Protein AF-Q096U1-F1 (afdb_monomer)

Foldseek 3Di:
DLVVLVVLLVVLVVVCVVPVQPLVSLQSNLVSCVVNVNLVSSLVSLVSSCVSPVPDPSSVVSNVVSCVSVPPVPPPPPVVVPD

Mean predicted aligned error: 6.52 Å

InterPro domains:
  IPR011990 Tetratricopeptide-like helical domain superfamily [G3DSA:1.25.40.10] (1-83)
  IPR011990 Tetratricopeptide-like helical domain superfamily [SSF48452] (2-83)
  IPR013105 Tetratricopeptide repeat 2 [PF07719] (25-55)
  IPR019734 Tetratricopeptide repeat [PS50005] (23-56)
  IPR019734 Tetratricopeptide repeat [SM00028] (23-56)
  IPR050498 Photosystem I assembly protein Ycf3 [PTHR44858] (3-83)

Organism: Stigmatella aurantiaca (strain DW4/3-1) (NCBI:txid378806)

Structure (mmCIF, N/CA/C/O backbone):
data_AF-Q096U1-F1
#
_entry.id   AF-Q096U1-F1
#
loop_
_atom_site.group_PDB
_atom_site.id
_atom_site.type_symbol
_atom_site.label_atom_id
_atom_site.label_alt_id
_atom_site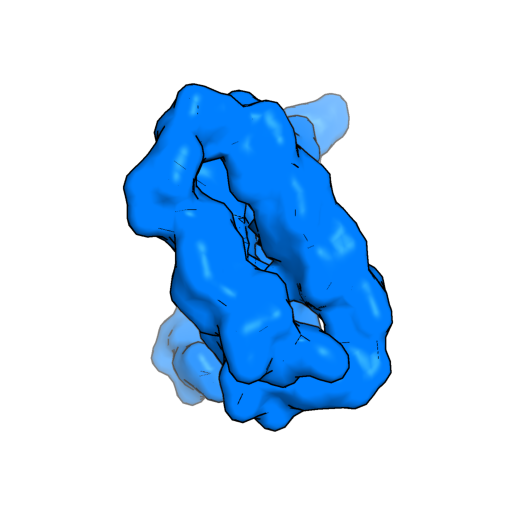.label_comp_id
_atom_site.label_asym_id
_atom_site.label_entity_id
_atom_site.label_seq_id
_atom_site.pdbx_PDB_ins_code
_atom_site.Cartn_x
_atom_site.Cartn_y
_atom_site.Cartn_z
_atom_site.occupancy
_atom_site.B_iso_or_equiv
_atom_site.auth_seq_id
_atom_site.auth_comp_id
_atom_site.auth_asym_id
_atom_site.auth_atom_id
_atom_site.pdbx_PDB_model_num
ATOM 1 N N . MET A 1 1 ? 0.515 15.383 -13.244 1.00 58.22 1 MET A N 1
ATOM 2 C CA . MET A 1 1 ? 1.128 14.139 -12.732 1.00 58.22 1 MET A CA 1
ATOM 3 C C . MET A 1 1 ? 0.109 13.061 -12.325 1.00 58.22 1 MET A C 1
ATOM 5 O O . MET A 1 1 ? 0.522 12.004 -11.882 1.00 58.22 1 MET A O 1
ATOM 9 N N . ALA A 1 2 ? -1.213 13.242 -12.506 1.00 60.28 2 ALA A N 1
ATOM 10 C CA . ALA A 1 2 ? -2.174 12.137 -12.320 1.00 60.28 2 ALA A CA 1
ATOM 11 C C . ALA A 1 2 ? -2.061 11.057 -13.422 1.00 60.28 2 ALA A C 1
ATOM 13 O O . ALA A 1 2 ? -2.296 9.880 -13.167 1.00 60.28 2 ALA A O 1
ATOM 14 N N . GLY A 1 3 ? -1.640 11.445 -14.634 1.00 71.62 3 GLY A N 1
ATOM 15 C CA . GLY A 1 3 ? -1.414 10.511 -15.744 1.00 71.62 3 GLY A CA 1
ATOM 16 C C . GLY A 1 3 ? -0.307 9.486 -15.471 1.00 71.62 3 GLY A C 1
ATOM 17 O O . GLY A 1 3 ? -0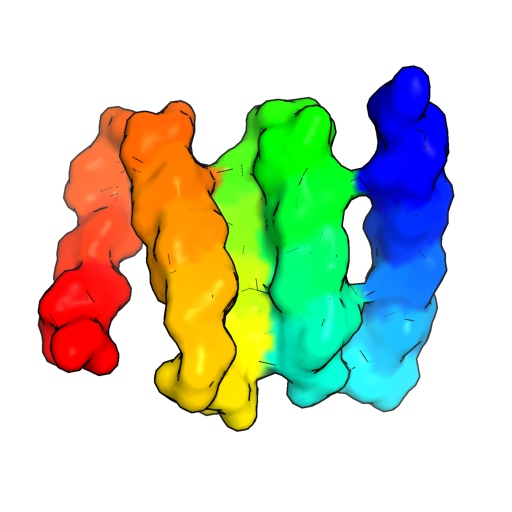.448 8.330 -15.860 1.00 71.62 3 GLY A O 1
ATOM 18 N N . ASP A 1 4 ? 0.737 9.876 -14.735 1.00 80.25 4 ASP A N 1
ATOM 19 C CA . ASP A 1 4 ? 1.868 8.996 -14.416 1.00 80.25 4 ASP A CA 1
ATOM 20 C C . ASP A 1 4 ? 1.456 7.887 -13.441 1.00 80.25 4 ASP A C 1
ATOM 22 O O . ASP A 1 4 ? 1.839 6.730 -13.603 1.00 80.25 4 ASP A O 1
ATOM 26 N N . HIS A 1 5 ? 0.597 8.214 -12.471 1.00 86.25 5 HIS A N 1
ATOM 27 C CA . HIS A 1 5 ? 0.063 7.232 -11.530 1.00 86.25 5 HIS A CA 1
ATOM 28 C C . HIS A 1 5 ? -0.889 6.244 -12.212 1.00 86.25 5 HIS A C 1
ATOM 30 O O . HIS A 1 5 ? -0.810 5.053 -11.935 1.00 86.25 5 HIS A O 1
ATOM 36 N N . GLN A 1 6 ? -1.730 6.691 -13.151 1.00 86.31 6 GLN A N 1
ATOM 37 C CA . GLN A 1 6 ? -2.632 5.792 -13.883 1.00 86.31 6 GLN A CA 1
ATOM 38 C C . GLN A 1 6 ? -1.861 4.784 -14.754 1.00 86.31 6 GLN A C 1
ATOM 40 O O . GLN A 1 6 ? -2.205 3.603 -14.785 1.00 86.31 6 GLN A O 1
ATOM 45 N N . ALA A 1 7 ? -0.799 5.230 -15.433 1.00 89.56 7 ALA A N 1
ATOM 46 C CA . ALA A 1 7 ? 0.082 4.343 -16.193 1.00 89.56 7 ALA A CA 1
ATOM 47 C C . ALA A 1 7 ? 0.854 3.377 -15.276 1.00 89.56 7 ALA A C 1
ATOM 49 O O . ALA A 1 7 ? 0.993 2.196 -15.598 1.00 89.56 7 ALA A O 1
ATOM 50 N N . ALA A 1 8 ? 1.300 3.848 -14.106 1.00 90.62 8 ALA A N 1
ATOM 51 C CA . ALA A 1 8 ? 1.963 3.006 -13.114 1.00 90.62 8 ALA A CA 1
ATOM 52 C C . ALA A 1 8 ? 1.048 1.877 -12.613 1.00 90.62 8 ALA A C 1
ATOM 54 O O . ALA A 1 8 ? 1.500 0.741 -12.502 1.00 90.62 8 ALA A O 1
ATOM 55 N N . LEU A 1 9 ? -0.246 2.148 -12.397 1.00 93.12 9 LEU A N 1
ATOM 56 C CA . LEU A 1 9 ? -1.210 1.108 -12.018 1.00 93.12 9 LEU A CA 1
ATOM 57 C C . LEU A 1 9 ? -1.258 -0.033 -13.034 1.00 93.12 9 LEU A C 1
ATOM 59 O O . LEU A 1 9 ? -1.184 -1.187 -12.632 1.00 93.12 9 LEU A O 1
ATOM 63 N N . GLN A 1 10 ? -1.293 0.274 -14.334 1.00 92.19 10 GLN A N 1
ATOM 64 C CA . GLN A 1 10 ? -1.295 -0.756 -15.380 1.00 92.19 10 GLN A CA 1
ATOM 65 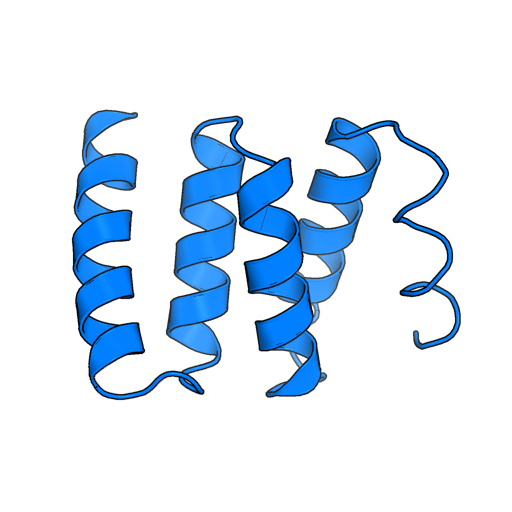C C . GLN A 1 10 ? -0.016 -1.602 -15.361 1.00 92.19 10 GLN A C 1
ATOM 67 O O . GLN A 1 10 ? -0.063 -2.815 -15.571 1.00 92.19 10 GLN A O 1
ATOM 72 N N . ALA A 1 11 ? 1.131 -0.974 -15.092 1.00 93.19 11 ALA A N 1
ATOM 73 C CA . ALA A 1 11 ? 2.392 -1.689 -14.952 1.00 93.19 11 ALA A CA 1
ATOM 74 C C . ALA A 1 11 ? 2.373 -2.620 -13.729 1.00 93.19 11 ALA A C 1
ATOM 76 O O . ALA A 1 11 ? 2.765 -3.782 -13.843 1.00 93.19 11 ALA A O 1
ATOM 77 N N . PHE A 1 12 ? 1.869 -2.148 -12.585 1.00 93.56 12 PHE A N 1
ATOM 78 C CA . PHE A 1 12 ? 1.751 -2.970 -11.381 1.00 93.56 12 PHE A CA 1
ATOM 79 C C . PHE A 1 12 ? 0.724 -4.089 -11.540 1.00 93.56 12 PHE A C 1
ATOM 81 O O . PHE A 1 12 ? 1.000 -5.203 -11.120 1.00 93.56 12 PHE A O 1
ATOM 88 N N . ASP A 1 13 ? -0.405 -3.851 -12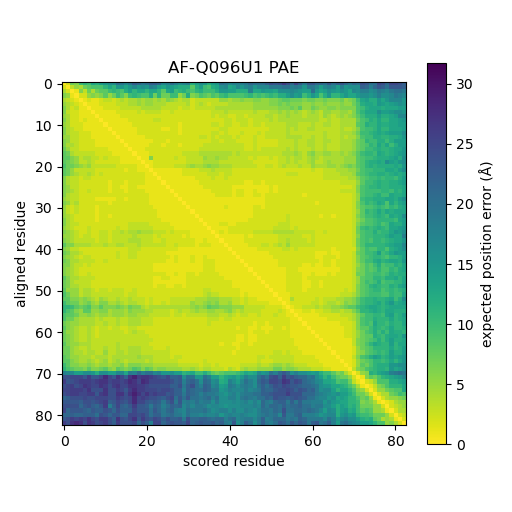.208 1.00 93.44 13 ASP A N 1
ATOM 89 C CA . ASP A 1 13 ? -1.392 -4.894 -12.504 1.00 93.44 13 ASP A CA 1
ATOM 90 C C . ASP A 1 13 ? -0.797 -6.020 -13.346 1.00 93.44 13 ASP A C 1
ATOM 92 O O . ASP A 1 13 ? -1.072 -7.193 -13.096 1.00 93.44 13 ASP A O 1
ATOM 96 N N . LYS A 1 14 ? 0.079 -5.689 -14.302 1.00 94.88 14 LYS A N 1
ATOM 97 C CA . LYS A 1 14 ? 0.803 -6.699 -15.075 1.00 94.88 14 LYS A CA 1
ATOM 98 C C . LYS A 1 14 ? 1.752 -7.513 -14.195 1.00 94.88 14 LYS A C 1
ATOM 100 O O . LYS A 1 14 ? 1.765 -8.733 -14.301 1.00 94.88 14 LYS A O 1
ATOM 105 N N . VAL A 1 15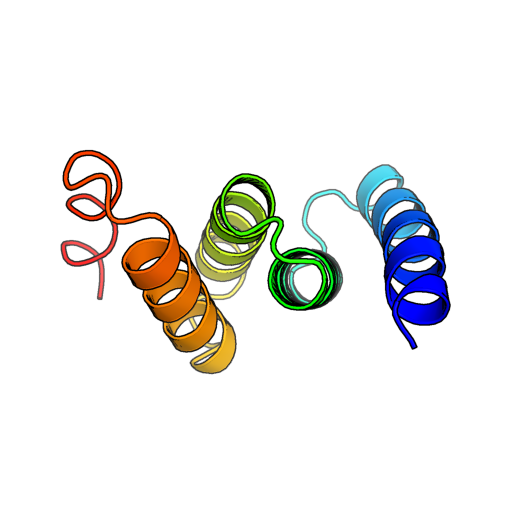 ? 2.513 -6.859 -13.313 1.00 94.44 15 VAL A N 1
ATOM 106 C CA . VAL A 1 15 ? 3.397 -7.559 -12.363 1.00 94.44 15 VAL A CA 1
ATOM 107 C C . VAL A 1 15 ? 2.586 -8.470 -11.446 1.00 94.44 15 VAL A C 1
ATOM 109 O O . VAL A 1 15 ? 2.943 -9.627 -11.276 1.00 94.44 15 VAL A O 1
ATOM 112 N N . LEU A 1 16 ? 1.466 -7.980 -10.916 1.00 93.25 16 LEU A N 1
ATOM 113 C CA . LEU A 1 16 ? 0.595 -8.727 -10.009 1.00 93.25 16 LEU A CA 1
ATOM 114 C C . LEU A 1 16 ? -0.201 -9.837 -10.704 1.00 93.25 16 LEU A C 1
ATOM 116 O O . LEU A 1 16 ? -0.669 -10.754 -10.037 1.00 93.25 16 LEU A O 1
ATOM 120 N N . SER A 1 17 ? -0.350 -9.774 -12.029 1.00 94.62 17 SER A N 1
ATOM 121 C CA . SER A 1 17 ? -0.928 -10.866 -12.820 1.00 94.62 17 SER A CA 1
ATOM 122 C C . SER A 1 17 ? 0.031 -12.053 -12.932 1.00 94.62 17 SER A C 1
ATOM 124 O O . SER A 1 17 ? -0.416 -13.196 -12.920 1.00 94.62 17 SER A O 1
ATOM 126 N N . GLU A 1 18 ? 1.338 -11.786 -13.013 1.00 94.94 18 GLU A N 1
ATOM 127 C CA . GLU A 1 18 ? 2.384 -12.817 -13.053 1.00 94.94 18 GLU A CA 1
ATOM 128 C C . GLU A 1 18 ? 2.759 -13.299 -11.640 1.00 94.94 18 GLU A C 1
ATOM 130 O O . GLU A 1 18 ? 2.904 -14.497 -11.405 1.00 94.94 18 GLU A O 1
ATOM 135 N N . ASP A 1 19 ? 2.873 -12.372 -10.683 1.00 92.81 19 ASP A N 1
ATOM 136 C CA . ASP A 1 19 ? 3.132 -12.648 -9.270 1.00 92.81 19 ASP A CA 1
ATOM 137 C C . ASP A 1 19 ? 2.159 -11.876 -8.356 1.00 92.81 19 ASP A C 1
ATOM 139 O O . ASP A 1 19 ? 2.448 -10.760 -7.904 1.00 92.81 19 ASP A O 1
ATOM 143 N N . PRO A 1 20 ? 1.019 -12.494 -8.000 1.00 91.69 20 PRO A N 1
ATOM 144 C CA . PRO A 1 20 ? 0.029 -11.895 -7.106 1.00 91.69 20 PRO A CA 1
ATOM 145 C C . PRO A 1 20 ? 0.533 -11.630 -5.681 1.00 91.69 20 PRO A C 1
ATOM 147 O O . PRO A 1 20 ? -0.171 -10.999 -4.891 1.00 91.69 20 PRO A O 1
ATOM 150 N N . LYS A 1 21 ? 1.709 -12.154 -5.312 1.00 93.31 21 LYS A N 1
ATOM 151 C CA . LYS A 1 21 ? 2.314 -12.014 -3.981 1.00 93.31 21 LYS A CA 1
ATOM 152 C C . LYS A 1 21 ? 3.540 -11.102 -3.994 1.00 93.31 21 LYS A C 1
ATOM 154 O O . LYS A 1 21 ? 4.282 -11.054 -3.011 1.00 93.31 21 LYS A O 1
ATOM 159 N N . HIS A 1 22 ? 3.736 -10.334 -5.060 1.00 94.19 22 HIS A N 1
ATOM 160 C CA . HIS A 1 22 ? 4.827 -9.379 -5.140 1.00 94.19 22 HIS A CA 1
ATOM 161 C C . HIS A 1 22 ? 4.569 -8.172 -4.217 1.00 94.19 22 HIS A C 1
ATOM 163 O O . HIS A 1 22 ? 4.039 -7.144 -4.645 1.00 94.19 22 HIS A O 1
ATOM 169 N N . SER A 1 23 ? 5.004 -8.258 -2.954 1.00 93.12 23 SER A N 1
ATOM 170 C CA . SER A 1 23 ? 4.772 -7.222 -1.929 1.00 93.12 23 SER A CA 1
ATOM 171 C C . SER A 1 23 ? 5.159 -5.797 -2.384 1.00 93.12 23 SER A C 1
ATOM 173 O O . SER A 1 23 ? 4.291 -4.925 -2.362 1.00 93.12 23 SER A O 1
ATOM 175 N N . PRO A 1 24 ? 6.356 -5.542 -2.960 1.00 93.12 24 PRO A N 1
ATOM 176 C CA . PRO A 1 24 ? 6.689 -4.201 -3.456 1.00 93.12 24 PRO A CA 1
ATOM 177 C C . PRO A 1 24 ? 5.747 -3.649 -4.541 1.00 93.12 24 PRO A C 1
ATOM 179 O O . PRO A 1 24 ? 5.517 -2.441 -4.598 1.00 93.12 24 PRO A O 1
ATOM 182 N N . ALA A 1 25 ? 5.189 -4.507 -5.402 1.00 94.81 25 ALA A N 1
ATOM 183 C CA . ALA A 1 25 ? 4.254 -4.086 -6.442 1.00 94.81 25 ALA A CA 1
ATOM 184 C C . ALA A 1 25 ? 2.880 -3.750 -5.844 1.00 94.81 25 ALA A C 1
ATOM 186 O O . ALA A 1 25 ? 2.264 -2.770 -6.261 1.00 94.81 25 ALA A O 1
ATOM 187 N N . LEU A 1 26 ? 2.433 -4.497 -4.826 1.00 95.75 26 LEU A N 1
ATOM 188 C CA . LEU A 1 26 ? 1.231 -4.176 -4.048 1.00 95.75 26 LEU A CA 1
ATOM 189 C C . LEU A 1 26 ? 1.380 -2.834 -3.322 1.00 95.75 26 LEU A C 1
ATOM 191 O O . LEU A 1 26 ? 0.507 -1.977 -3.448 1.00 95.75 26 LEU A O 1
ATOM 195 N N . SER A 1 27 ? 2.511 -2.609 -2.650 1.00 95.25 27 SER A N 1
ATOM 196 C CA . SER A 1 27 ? 2.834 -1.334 -1.999 1.00 95.25 27 SER A CA 1
ATOM 197 C C . SER A 1 27 ? 2.821 -0.162 -2.979 1.00 95.25 27 SER A C 1
ATOM 199 O O . SER A 1 27 ? 2.188 0.865 -2.728 1.00 95.25 27 SER A O 1
ATOM 201 N N . ALA A 1 28 ? 3.491 -0.305 -4.125 1.00 94.88 28 ALA A N 1
ATOM 202 C CA . ALA A 1 28 ? 3.586 0.761 -5.118 1.00 94.88 28 ALA A CA 1
ATOM 203 C C . ALA A 1 28 ? 2.241 1.042 -5.815 1.00 94.88 28 ALA A C 1
ATOM 205 O O . ALA A 1 28 ? 1.914 2.203 -6.103 1.00 94.88 28 ALA A O 1
ATOM 206 N N . LYS A 1 29 ? 1.428 -0.002 -6.029 1.00 95.62 29 LYS A N 1
ATOM 207 C CA . LYS A 1 29 ? 0.049 0.119 -6.510 1.00 95.62 29 LYS A CA 1
ATOM 208 C C . LYS A 1 29 ? -0.822 0.861 -5.499 1.00 95.62 29 LYS A C 1
ATOM 210 O O . LYS A 1 29 ? -1.461 1.841 -5.877 1.00 95.62 29 LYS A O 1
ATOM 215 N N . GLY A 1 30 ? -0.787 0.458 -4.227 1.00 95.38 30 GLY A N 1
ATOM 216 C CA . GLY A 1 30 ? -1.508 1.123 -3.139 1.00 95.38 30 GLY A CA 1
ATOM 217 C C . GLY A 1 30 ? -1.142 2.602 -3.033 1.00 95.38 30 GLY A C 1
ATOM 218 O O . GLY A 1 30 ? -2.017 3.463 -3.004 1.00 95.38 30 GLY A O 1
ATOM 219 N N . PHE A 1 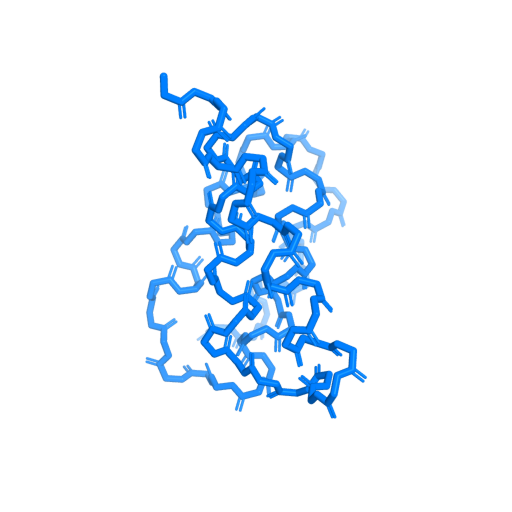31 ? 0.151 2.925 -3.105 1.00 94.44 31 PHE A N 1
ATOM 220 C CA . PHE A 1 31 ? 0.616 4.311 -3.082 1.00 94.44 31 PHE A CA 1
ATOM 221 C C . PHE A 1 31 ? 0.079 5.118 -4.265 1.00 94.44 31 PHE A C 1
ATOM 223 O O . PHE A 1 31 ? -0.411 6.230 -4.090 1.00 94.44 31 PHE A O 1
ATOM 230 N N . SER A 1 32 ? 0.119 4.553 -5.471 1.00 94.75 32 SER A N 1
ATOM 231 C CA . SER A 1 32 ? -0.402 5.226 -6.665 1.00 94.75 32 SER A CA 1
ATOM 232 C C . SER A 1 32 ? -1.917 5.445 -6.586 1.00 94.75 32 SER A C 1
ATOM 234 O O . SER A 1 32 ? -2.392 6.506 -6.981 1.00 94.75 32 SER A O 1
ATOM 236 N N . LEU A 1 33 ? -2.670 4.491 -6.027 1.00 94.25 33 LEU A N 1
ATOM 237 C CA . LEU A 1 33 ? -4.110 4.624 -5.781 1.00 94.25 33 LEU A CA 1
ATOM 238 C C . LEU A 1 33 ? -4.413 5.724 -4.756 1.00 94.25 33 LEU A C 1
ATOM 240 O O . LEU A 1 33 ? -5.254 6.580 -5.026 1.00 94.25 33 LEU A O 1
ATOM 244 N N . ALA A 1 34 ? -3.682 5.768 -3.639 1.00 92.00 34 ALA A N 1
ATOM 245 C CA . ALA A 1 34 ? -3.821 6.820 -2.633 1.00 92.00 34 ALA A CA 1
ATOM 246 C C . ALA A 1 34 ? -3.533 8.208 -3.231 1.00 92.00 34 ALA A C 1
ATOM 248 O O . ALA A 1 34 ? -4.306 9.147 -3.065 1.00 92.00 34 ALA A O 1
ATOM 249 N N . ARG A 1 35 ? -2.479 8.332 -4.051 1.00 91.56 35 ARG A N 1
ATOM 250 C CA . ARG A 1 35 ? -2.144 9.581 -4.763 1.00 91.56 35 ARG A CA 1
ATOM 251 C C . ARG A 1 35 ? -3.197 10.022 -5.781 1.00 91.56 35 ARG A C 1
ATOM 253 O O . ARG A 1 35 ? -3.219 11.199 -6.140 1.00 91.56 35 ARG A O 1
ATOM 260 N N . LEU A 1 36 ? -4.045 9.105 -6.240 1.00 91.38 36 LEU A N 1
ATOM 261 C CA . LEU A 1 36 ? -5.188 9.375 -7.112 1.00 91.38 36 LEU A CA 1
ATOM 262 C C . LEU A 1 36 ? -6.492 9.627 -6.332 1.00 91.38 36 LEU A C 1
ATOM 264 O O . LEU A 1 36 ? -7.534 9.796 -6.960 1.00 91.38 36 LEU A O 1
ATOM 268 N N . GLY A 1 37 ? -6.455 9.646 -4.993 1.00 89.31 37 GLY A N 1
ATOM 269 C CA . GLY A 1 37 ? -7.639 9.797 -4.139 1.00 89.31 37 GLY A CA 1
ATOM 270 C C . GLY A 1 37 ? -8.513 8.541 -4.065 1.00 89.31 37 GLY A C 1
ATOM 271 O O . GLY A 1 37 ? -9.658 8.605 -3.633 1.00 89.31 37 GLY A O 1
ATOM 272 N N . ARG A 1 38 ? -7.997 7.386 -4.501 1.00 91.50 38 ARG A N 1
ATOM 273 C CA . ARG A 1 38 ? -8.695 6.089 -4.494 1.00 91.50 38 ARG A CA 1
ATOM 274 C C . ARG A 1 38 ? -8.319 5.294 -3.242 1.00 91.50 38 ARG A C 1
ATOM 276 O O . ARG A 1 38 ? -7.864 4.154 -3.338 1.00 91.50 38 ARG A O 1
ATOM 283 N N . ALA A 1 39 ? -8.484 5.904 -2.067 1.00 90.25 39 ALA A N 1
ATOM 284 C CA . ALA A 1 39 ? -8.082 5.322 -0.782 1.00 90.25 39 ALA A CA 1
ATOM 285 C C . ALA A 1 39 ? -8.726 3.943 -0.519 1.00 90.25 39 ALA A C 1
ATOM 287 O O . ALA A 1 39 ? -8.056 3.040 -0.021 1.00 90.25 39 ALA A O 1
ATOM 288 N N . GLY A 1 40 ? -9.977 3.740 -0.953 1.00 88.06 40 GLY A N 1
ATOM 289 C CA . GLY A 1 40 ? -10.707 2.472 -0.790 1.00 88.06 40 GLY A CA 1
ATOM 290 C C . GLY A 1 40 ? -10.095 1.296 -1.551 1.00 88.06 40 GLY A C 1
ATOM 291 O O . GLY A 1 40 ? -10.198 0.153 -1.122 1.00 88.06 40 GLY A O 1
ATOM 292 N N . GLU A 1 41 ? -9.401 1.566 -2.657 1.00 90.94 41 GLU A N 1
ATOM 293 C CA . GLU A 1 41 ? -8.672 0.541 -3.412 1.00 90.94 41 GLU A CA 1
ATOM 294 C C . GLU A 1 41 ? -7.208 0.437 -2.966 1.00 90.94 41 GLU A C 1
ATOM 296 O O . GLU A 1 41 ? -6.576 -0.609 -3.126 1.00 90.94 41 GLU A O 1
ATOM 301 N N . ALA A 1 42 ? -6.655 1.514 -2.403 1.00 94.62 42 ALA A N 1
ATOM 302 C CA . ALA A 1 42 ? -5.294 1.552 -1.889 1.00 94.62 42 ALA A CA 1
ATOM 303 C C . ALA A 1 42 ? -5.127 0.700 -0.625 1.00 94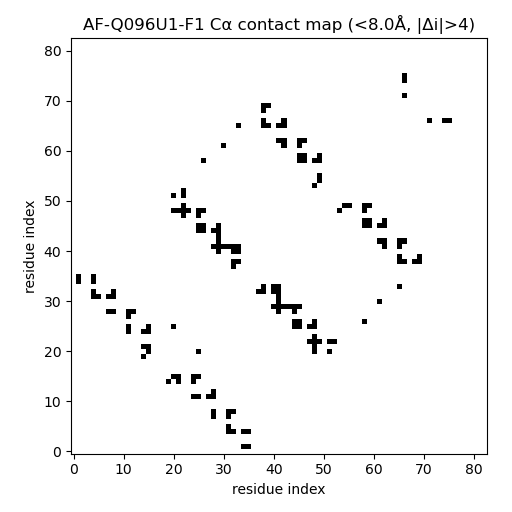.62 42 ALA A C 1
ATOM 305 O O . ALA A 1 42 ? -4.156 -0.051 -0.521 1.00 94.62 42 ALA A O 1
ATOM 306 N N . LEU A 1 43 ? -6.082 0.791 0.305 1.00 92.81 43 LEU A N 1
ATOM 307 C CA . LEU A 1 43 ? -6.052 0.083 1.583 1.00 92.81 43 LEU A CA 1
ATOM 308 C C . LEU A 1 43 ? -5.832 -1.436 1.440 1.00 92.81 43 LEU A C 1
ATOM 310 O O . LEU A 1 43 ? -4.827 -1.915 1.968 1.00 92.81 43 LEU A O 1
ATOM 314 N N . PRO A 1 44 ? -6.643 -2.192 0.671 1.00 92.38 44 PRO A N 1
ATOM 315 C CA . PRO A 1 44 ? -6.439 -3.635 0.532 1.00 92.38 44 PRO A CA 1
ATOM 316 C C . PRO A 1 44 ? -5.097 -3.986 -0.130 1.00 92.38 44 PRO A C 1
ATOM 318 O O . PRO A 1 44 ? -4.538 -5.052 0.129 1.00 92.38 44 PRO A O 1
ATOM 321 N N . CYS A 1 45 ? -4.536 -3.097 -0.962 1.00 94.44 45 CYS A N 1
ATOM 322 C CA . CYS A 1 45 ? -3.196 -3.298 -1.518 1.00 94.44 45 CYS A CA 1
ATOM 323 C C . CYS A 1 45 ? -2.126 -3.232 -0.418 1.00 94.44 45 CYS A C 1
ATOM 325 O O . CYS A 1 45 ? -1.230 -4.076 -0.389 1.00 94.44 45 CYS A O 1
ATOM 327 N N . PHE A 1 46 ? -2.224 -2.259 0.493 1.00 94.50 46 PHE A N 1
ATOM 328 C CA . PHE A 1 46 ? -1.297 -2.140 1.618 1.00 94.50 46 PHE A CA 1
ATOM 329 C C . PHE A 1 46 ? -1.472 -3.260 2.640 1.00 94.50 46 PHE A C 1
ATOM 331 O O . PHE A 1 46 ? -0.472 -3.812 3.085 1.00 94.50 46 PHE A O 1
ATOM 338 N N . GLU A 1 47 ? -2.705 -3.648 2.964 1.00 92.94 47 GLU A N 1
ATOM 339 C CA . GLU A 1 47 ? -2.984 -4.776 3.863 1.00 92.94 47 GLU A CA 1
ATOM 340 C C . GLU A 1 47 ? -2.374 -6.068 3.328 1.00 92.94 47 GLU A C 1
ATOM 342 O O . GLU A 1 47 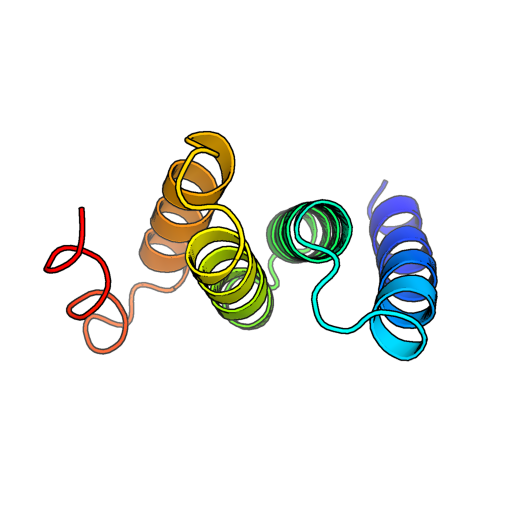? -1.652 -6.765 4.038 1.00 92.94 47 GLU A O 1
ATOM 347 N N . ARG A 1 48 ? -2.563 -6.345 2.035 1.00 92.94 48 ARG A N 1
ATOM 348 C CA . ARG A 1 48 ? -1.961 -7.518 1.408 1.00 92.94 48 ARG A CA 1
ATOM 349 C C . ARG A 1 48 ? -0.436 -7.447 1.392 1.00 92.94 48 ARG A C 1
ATOM 351 O O . ARG A 1 48 ? 0.220 -8.466 1.589 1.00 92.94 48 ARG A O 1
ATOM 358 N N . ALA A 1 49 ? 0.136 -6.264 1.169 1.00 94.25 49 ALA A N 1
ATOM 359 C CA . ALA A 1 49 ? 1.581 -6.068 1.234 1.00 94.25 49 ALA A CA 1
ATOM 360 C C . ALA A 1 49 ? 2.129 -6.298 2.654 1.00 94.25 49 ALA A C 1
ATOM 362 O O . ALA A 1 49 ? 3.182 -6.913 2.789 1.00 94.25 49 ALA A O 1
ATOM 363 N N . ILE A 1 50 ? 1.397 -5.879 3.694 1.00 93.62 50 ILE A N 1
ATOM 364 C CA . ILE A 1 50 ? 1.712 -6.122 5.112 1.00 93.62 50 ILE A CA 1
ATOM 365 C C . ILE A 1 50 ? 1.652 -7.616 5.447 1.00 93.62 50 ILE A C 1
ATOM 367 O O . ILE A 1 50 ? 2.546 -8.135 6.106 1.00 93.62 50 ILE A O 1
ATOM 371 N N . GLU A 1 51 ? 0.625 -8.329 4.978 1.00 92.44 51 GLU A N 1
ATOM 372 C CA . GLU A 1 51 ? 0.508 -9.779 5.192 1.00 92.44 51 GLU A CA 1
ATOM 373 C C . GLU A 1 51 ? 1.683 -10.563 4.593 1.00 92.44 51 GLU A C 1
ATOM 375 O O . GLU A 1 51 ? 2.060 -11.616 5.109 1.00 92.44 51 GLU A O 1
ATOM 380 N N . LEU A 1 52 ? 2.235 -10.073 3.482 1.00 92.12 52 LEU A N 1
ATOM 381 C CA . LEU A 1 52 ? 3.347 -10.699 2.770 1.00 92.12 52 LEU A CA 1
ATOM 382 C C . LEU A 1 52 ? 4.710 -10.259 3.312 1.00 92.12 52 LEU A C 1
ATOM 384 O O . LEU A 1 52 ? 5.637 -11.065 3.355 1.00 92.12 52 LEU A O 1
ATOM 388 N N . ASP A 1 53 ? 4.828 -8.992 3.705 1.00 89.88 53 ASP A N 1
ATOM 389 C CA . ASP A 1 53 ? 6.020 -8.398 4.298 1.00 89.88 53 ASP A CA 1
ATOM 390 C C . ASP A 1 53 ? 5.641 -7.442 5.447 1.00 89.88 53 ASP A C 1
ATOM 392 O O . ASP A 1 53 ? 5.460 -6.234 5.240 1.00 89.88 53 ASP A O 1
ATOM 396 N N . PRO A 1 54 ? 5.564 -7.960 6.685 1.00 90.25 54 PRO A N 1
ATOM 397 C CA . PRO A 1 54 ? 5.227 -7.162 7.858 1.00 90.25 54 PRO A CA 1
ATOM 398 C C . PRO A 1 54 ? 6.386 -6.265 8.322 1.00 90.25 54 PRO A C 1
ATOM 400 O O . PRO A 1 54 ? 6.246 -5.539 9.301 1.00 90.25 54 PRO A O 1
ATOM 403 N N . SER A 1 55 ? 7.550 -6.293 7.661 1.00 90.62 55 SER A N 1
ATOM 404 C CA . SER A 1 55 ? 8.688 -5.444 8.040 1.00 90.62 55 SER A CA 1
ATOM 405 C C . SER A 1 55 ? 8.590 -4.017 7.486 1.00 90.62 55 SER A C 1
ATOM 407 O O . SER A 1 55 ? 9.308 -3.118 7.933 1.00 90.62 55 SER A O 1
ATOM 409 N N . SER A 1 56 ? 7.687 -3.781 6.530 1.00 87.69 56 SER A N 1
ATOM 410 C CA . SER A 1 56 ? 7.561 -2.493 5.852 1.00 87.69 56 SER A CA 1
ATOM 411 C C . SER A 1 56 ? 6.709 -1.498 6.645 1.00 87.69 56 SER A C 1
ATOM 413 O O . SER A 1 56 ? 5.487 -1.431 6.498 1.00 87.69 56 SER A O 1
ATOM 415 N N . ALA A 1 57 ? 7.368 -0.657 7.446 1.00 90.94 57 ALA A N 1
ATOM 416 C CA . ALA A 1 57 ? 6.719 0.429 8.189 1.00 90.94 57 ALA A CA 1
ATOM 417 C C . ALA A 1 57 ? 5.943 1.411 7.284 1.00 90.94 57 ALA A C 1
ATOM 419 O O . ALA A 1 57 ? 4.917 1.958 7.695 1.00 90.94 57 ALA A O 1
ATOM 420 N N . ASP A 1 58 ? 6.394 1.608 6.041 1.00 89.62 58 ASP A N 1
ATOM 421 C CA . ASP A 1 58 ? 5.715 2.462 5.064 1.00 89.62 58 ASP A CA 1
ATOM 422 C C . ASP A 1 58 ? 4.332 1.923 4.691 1.00 89.62 58 ASP A C 1
ATOM 424 O O . ASP A 1 58 ? 3.394 2.704 4.530 1.00 89.62 58 ASP A O 1
ATOM 428 N N . ASN A 1 59 ? 4.174 0.599 4.593 1.00 91.25 59 ASN A N 1
ATOM 429 C CA . ASN A 1 59 ? 2.880 -0.002 4.284 1.00 91.25 59 ASN A CA 1
ATOM 430 C C . ASN A 1 59 ? 1.875 0.232 5.413 1.00 91.25 59 ASN A C 1
ATOM 432 O O . ASN A 1 59 ? 0.754 0.651 5.137 1.00 91.25 59 ASN A O 1
ATOM 436 N N . TYR A 1 60 ? 2.283 0.054 6.673 1.00 91.88 60 TYR A N 1
ATOM 437 C CA . TYR A 1 60 ? 1.436 0.362 7.831 1.00 91.88 60 TYR A CA 1
ATOM 438 C C . TYR A 1 60 ? 1.063 1.841 7.886 1.00 91.88 60 TYR A C 1
ATOM 440 O O . TYR A 1 60 ? -0.102 2.185 8.085 1.00 91.88 60 TYR A O 1
ATOM 448 N N . ARG A 1 61 ? 2.037 2.731 7.660 1.00 92.56 61 ARG A N 1
ATOM 449 C CA . ARG A 1 61 ? 1.795 4.176 7.641 1.00 92.56 61 ARG A CA 1
ATOM 450 C C . ARG A 1 61 ? 0.800 4.561 6.550 1.00 92.56 61 ARG A C 1
ATOM 452 O O . ARG A 1 61 ? -0.126 5.322 6.814 1.00 92.56 61 ARG A O 1
ATOM 459 N N . ASN A 1 62 ? 0.983 4.053 5.335 1.00 92.81 62 ASN A N 1
ATOM 460 C CA . ASN A 1 62 ? 0.105 4.382 4.218 1.00 92.81 62 ASN A CA 1
ATOM 461 C C . ASN A 1 62 ? -1.284 3.743 4.365 1.00 92.81 62 ASN A C 1
ATOM 463 O O . ASN A 1 62 ? -2.268 4.396 4.031 1.00 92.81 62 ASN A O 1
ATOM 467 N N . ALA A 1 63 ? -1.386 2.526 4.913 1.00 91.56 63 ALA A N 1
ATOM 468 C CA . ALA A 1 63 ? -2.666 1.906 5.256 1.00 91.56 63 ALA A CA 1
ATOM 469 C C . ALA A 1 63 ? -3.435 2.752 6.280 1.00 91.56 63 ALA A C 1
ATOM 471 O O . ALA A 1 63 ? -4.603 3.060 6.059 1.00 91.56 63 ALA A O 1
ATOM 472 N N . ALA A 1 64 ? -2.767 3.206 7.346 1.00 90.06 64 ALA A N 1
ATOM 473 C CA . ALA A 1 64 ? -3.374 4.073 8.354 1.00 90.06 64 ALA A CA 1
ATOM 474 C C . ALA A 1 64 ? -3.848 5.411 7.762 1.00 90.06 64 ALA A C 1
ATOM 476 O O . ALA A 1 64 ? -4.950 5.859 8.065 1.00 90.06 64 ALA A O 1
ATOM 477 N N . LEU A 1 65 ? -3.060 6.033 6.875 1.00 90.44 65 LEU A N 1
ATOM 478 C CA . LEU A 1 65 ? -3.485 7.242 6.159 1.00 90.44 65 LEU A CA 1
ATOM 479 C C . LEU A 1 65 ? -4.718 6.980 5.284 1.00 90.44 65 LEU A C 1
ATOM 481 O O . LEU A 1 65 ? -5.662 7.761 5.333 1.00 90.44 65 LEU A O 1
ATOM 485 N N . CYS A 1 66 ? -4.745 5.868 4.542 1.00 89.94 66 CYS A N 1
ATOM 486 C CA . CYS A 1 66 ? -5.909 5.500 3.732 1.00 89.94 66 CYS A CA 1
ATOM 487 C C . CYS A 1 66 ? -7.151 5.254 4.599 1.00 89.94 66 CYS A C 1
ATOM 489 O O . CYS A 1 66 ? -8.237 5.661 4.213 1.00 89.94 66 CYS A O 1
ATOM 491 N N . GLN A 1 67 ? -7.009 4.630 5.773 1.00 86.38 67 GLN A N 1
ATOM 492 C CA . GLN A 1 67 ? -8.122 4.439 6.710 1.00 86.38 67 GLN A CA 1
ATOM 493 C C . GLN A 1 67 ? -8.655 5.769 7.253 1.00 86.38 67 GLN A C 1
ATOM 495 O O . GLN A 1 67 ? -9.866 5.960 7.297 1.00 86.38 67 GLN A O 1
ATOM 500 N N . LEU A 1 68 ? -7.769 6.701 7.621 1.00 86.44 68 LEU A N 1
ATOM 501 C CA . LEU A 1 68 ? -8.168 8.042 8.063 1.00 86.44 68 LEU A CA 1
ATOM 502 C C . LEU A 1 68 ? -8.877 8.828 6.954 1.00 86.44 68 LEU A C 1
ATOM 504 O O . LEU A 1 68 ? -9.817 9.561 7.234 1.00 86.44 68 LEU A O 1
ATOM 508 N N . GLU A 1 69 ? -8.438 8.679 5.702 1.00 85.81 69 GLU A N 1
ATOM 509 C CA . GLU A 1 69 ? -9.104 9.291 4.545 1.00 85.81 69 GLU A CA 1
ATOM 510 C C . GLU A 1 69 ? -10.470 8.664 4.243 1.00 85.81 69 GLU A C 1
ATOM 512 O O . GLU A 1 69 ? -11.330 9.330 3.667 1.00 85.81 69 GLU A O 1
ATOM 517 N N . LEU A 1 70 ? -10.669 7.396 4.610 1.00 83.19 70 LEU A N 1
ATOM 518 C CA . LEU A 1 70 ? -11.919 6.685 4.373 1.00 83.19 70 LEU A CA 1
ATOM 519 C C . LEU A 1 70 ? -12.997 6.980 5.419 1.00 83.19 70 LEU A C 1
ATOM 521 O O . LEU A 1 70 ? -14.159 6.808 5.076 1.00 83.19 70 LEU A O 1
ATOM 525 N N . ASP A 1 71 ? -12.634 7.407 6.638 1.00 69.25 71 ASP A N 1
ATOM 526 C CA . ASP A 1 71 ? -13.523 7.777 7.767 1.00 69.25 71 ASP A CA 1
ATOM 527 C C . ASP A 1 71 ? -14.804 6.917 7.912 1.00 69.25 71 ASP A C 1
ATOM 529 O O . ASP A 1 71 ? -15.836 7.372 8.400 1.00 69.25 71 ASP A O 1
ATOM 533 N N . GLU A 1 72 ? -14.737 5.641 7.512 1.00 59.94 72 GLU A N 1
ATOM 534 C CA . GLU A 1 72 ? -15.720 4.620 7.850 1.00 59.94 72 GLU A CA 1
ATOM 535 C C . GLU A 1 72 ? -15.144 3.784 9.004 1.00 59.94 72 GLU A C 1
ATOM 537 O O . GLU A 1 72 ? -14.213 2.994 8.802 1.00 59.94 72 GLU A O 1
ATOM 542 N N . PRO A 1 73 ? -15.673 3.934 10.233 1.00 51.03 73 PRO A N 1
ATOM 543 C CA . PRO A 1 73 ? -15.126 3.309 11.439 1.00 51.03 73 PRO A CA 1
ATOM 544 C C . PRO A 1 73 ? -15.205 1.772 11.452 1.00 51.03 73 PRO A C 1
ATOM 546 O O . PRO A 1 73 ? -14.695 1.146 12.380 1.00 51.03 73 PRO A O 1
ATOM 549 N N . GLU A 1 74 ? -15.817 1.140 10.447 1.00 51.84 74 GLU A N 1
ATOM 550 C CA . GLU A 1 74 ? -16.008 -0.313 10.415 1.00 51.84 74 GLU A CA 1
ATOM 551 C C . GLU A 1 74 ? -14.806 -1.093 9.855 1.00 51.84 74 GLU A C 1
ATOM 553 O O . GLU A 1 74 ? -14.617 -2.245 10.240 1.00 51.84 74 GLU A O 1
ATOM 558 N N . SER A 1 75 ? -13.944 -0.489 9.024 1.00 53.16 75 SER A N 1
ATOM 559 C CA . SER A 1 75 ? -12.799 -1.213 8.425 1.00 53.16 75 SER A CA 1
ATOM 560 C C . SER A 1 75 ? -11.496 -1.119 9.237 1.00 53.16 75 SER A C 1
ATOM 562 O O . SER A 1 75 ? -10.626 -1.979 9.121 1.00 53.16 75 SER A O 1
ATOM 564 N N . ALA A 1 76 ? -11.346 -0.099 10.091 1.00 50.44 76 ALA A N 1
ATOM 565 C CA . ALA A 1 76 ? -10.099 0.180 10.816 1.00 50.44 76 ALA A CA 1
ATOM 566 C C . ALA A 1 76 ? -9.834 -0.746 12.023 1.00 50.44 76 ALA A C 1
ATOM 568 O O . ALA A 1 76 ? -8.694 -0.866 12.477 1.00 50.44 76 ALA A O 1
ATOM 569 N N . SER A 1 77 ? -10.859 -1.418 12.554 1.00 51.72 77 SER A N 1
ATOM 570 C CA . SER A 1 77 ? -10.753 -2.182 13.808 1.00 51.72 77 SER A CA 1
ATOM 571 C C . SER A 1 77 ? -9.858 -3.426 13.710 1.00 51.72 77 SER A C 1
ATOM 573 O O . SER A 1 77 ? -9.275 -3.826 14.713 1.00 51.72 77 SER A O 1
ATOM 575 N N . LEU A 1 78 ? -9.675 -4.005 12.518 1.00 53.12 78 LEU A N 1
ATOM 576 C CA . LEU A 1 78 ? -8.951 -5.272 12.361 1.00 53.12 78 LEU A CA 1
ATOM 577 C C . LEU A 1 78 ? -7.418 -5.120 12.299 1.00 53.12 78 LEU A C 1
ATOM 579 O O . LEU A 1 78 ? -6.691 -6.068 12.602 1.00 53.12 78 LEU A O 1
ATOM 583 N N . LEU A 1 79 ? -6.905 -3.951 11.891 1.00 50.66 79 LEU A N 1
ATOM 584 C CA . LEU A 1 79 ? -5.463 -3.757 11.677 1.00 50.66 79 LEU A CA 1
ATOM 585 C C . LEU A 1 79 ? -4.721 -3.416 12.979 1.00 50.66 79 LEU A C 1
ATOM 587 O O . LEU A 1 79 ? -3.599 -3.875 13.182 1.00 50.66 79 LEU A O 1
ATOM 591 N N . PHE A 1 80 ? -5.356 -2.659 13.882 1.00 50.53 80 PHE A N 1
ATOM 592 C CA . PHE A 1 80 ? -4.771 -2.288 15.178 1.00 50.53 80 PHE A CA 1
ATOM 593 C C . PHE A 1 80 ? -4.644 -3.463 16.154 1.00 50.53 80 PHE A C 1
ATOM 595 O O . PHE A 1 80 ? -3.792 -3.418 17.031 1.00 50.53 80 PHE A O 1
ATOM 602 N N . GLU A 1 81 ? -5.422 -4.536 15.990 1.00 54.75 81 GLU A N 1
ATOM 603 C CA . GLU A 1 81 ? -5.228 -5.764 16.778 1.00 54.75 81 GLU A CA 1
ATOM 604 C C . GLU A 1 81 ? -3.976 -6.557 16.356 1.00 54.75 81 GLU A C 1
ATOM 606 O O . GLU A 1 81 ? -3.579 -7.500 17.040 1.00 54.75 81 GLU A O 1
ATOM 611 N N . ARG A 1 82 ? -3.351 -6.197 15.225 1.00 49.66 82 ARG A N 1
ATOM 612 C CA . ARG A 1 82 ? -2.213 -6.915 14.624 1.00 49.66 82 ARG A CA 1
ATOM 613 C C . ARG A 1 82 ? -0.903 -6.116 14.579 1.00 49.66 82 ARG A C 1
ATOM 615 O O . ARG A 1 82 ? 0.066 -6.640 14.029 1.00 49.66 82 ARG A O 1
ATOM 622 N N . ALA A 1 83 ? -0.865 -4.901 15.128 1.00 48.81 83 ALA A N 1
ATOM 623 C CA . ALA A 1 83 ? 0.346 -4.083 15.280 1.00 48.81 83 ALA A CA 1
ATOM 624 C C . ALA A 1 83 ? 0.860 -4.134 16.726 1.00 48.81 83 ALA A C 1
ATOM 626 O O . ALA A 1 83 ? 2.096 -4.226 16.900 1.00 48.81 83 ALA A O 1
#

Nearest PDB structures (foldseek):
  2vyi-assembly2_B  TM=9.526E-01  e=1.081E-03  Homo sapiens
  5hrz-assembly1_A  TM=9.511E-01  e=2.097E-03  synthetic construct
  6gxz-assembly2_C  TM=8.374E-01  e=1.298E-02  Homo sapiens
  9gaw-assembly1_K  TM=8.968E-01  e=3.508E-02  Homo sapiens
  6qdl-assembly1_A  TM=9.171E-01  e=1.250E-01  Caenorhabditis elegans

Radius of gyration: 12.32 Å; Cα contacts (8 Å, |Δi|>4): 89; chains: 1; bounding box: 25×27×33 Å

Solvent-accessible surface area (backbone atoms only — not c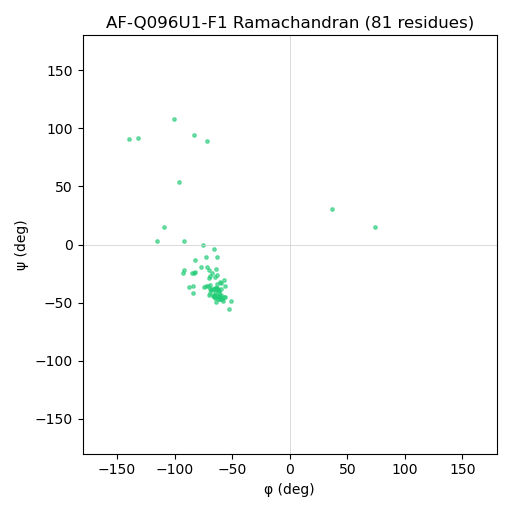omparable to full-atom values): 4556 Å² total; per-residue (Å²): 116,70,67,60,36,56,55,47,40,56,54,31,51,54,49,39,70,79,38,78,75,46,34,72,44,30,38,53,35,15,51,35,29,42,78,70,71,38,26,85,66,10,30,61,26,15,52,53,16,34,78,69,41,77,82,48,64,65,37,57,53,51,30,51,51,24,46,64,76,60,72,54,82,81,72,58,65,71,57,71,80,75,112

Secondary structure (DSSP, 8-state):
-HHHHHHHHHHHHHHHHH-TT-HHHHHHHHHHHHHTT-HHHHHHHHHHHHHH-TT-HHHHHHHHHHHHHH--TTTTHHHHTT-

Sequence (83 aa):
MAGDHQAALQAFDKVLSEDPKHSPALSAKGFSLARLGRAGEALPCFERAIELDPSSADNYRNAALCQLELDEPESASLLFERA

pLDDT: mean 84.73, std 14.92, range [48.81, 95.75]